Protein AF-A0A920QKP1-F1 (afdb_monomer_lite)

Structure (mmCIF, N/CA/C/O backbone):
data_AF-A0A920QKP1-F1
#
_entry.id   AF-A0A920QKP1-F1
#
loop_
_atom_site.group_PDB
_atom_site.id
_atom_site.type_symbol
_atom_site.label_atom_id
_atom_site.label_alt_id
_atom_site.label_comp_id
_atom_site.label_asym_id
_atom_site.label_entity_id
_atom_site.label_seq_id
_atom_site.pdbx_PDB_ins_code
_atom_site.Cartn_x
_atom_site.Cartn_y
_atom_site.Cartn_z
_atom_site.occupancy
_atom_site.B_iso_or_equiv
_atom_site.auth_seq_id
_atom_site.auth_comp_id
_atom_site.auth_asym_id
_atom_site.auth_atom_id
_atom_site.pdbx_PDB_model_num
ATOM 1 N N . MET A 1 1 ? -10.266 14.519 11.305 1.00 50.12 1 MET A N 1
ATOM 2 C CA . MET A 1 1 ? -11.242 13.822 10.440 1.00 50.12 1 MET A CA 1
ATOM 3 C C . MET A 1 1 ? -10.649 13.765 9.043 1.00 50.12 1 MET A C 1
ATOM 5 O O . MET A 1 1 ? -10.058 14.762 8.642 1.00 50.12 1 MET A O 1
ATOM 9 N N . MET A 1 2 ? -10.710 12.627 8.343 1.00 59.41 2 MET A N 1
ATOM 10 C CA . MET A 1 2 ? -10.294 12.577 6.933 1.00 59.41 2 MET A CA 1
ATOM 11 C C . MET A 1 2 ? -11.158 13.593 6.179 1.00 59.41 2 MET A C 1
ATOM 13 O O . MET A 1 2 ? -12.378 13.518 6.286 1.00 59.41 2 MET A O 1
ATOM 17 N N . GLN A 1 3 ? -10.558 14.579 5.514 1.00 65.38 3 GLN A N 1
ATOM 18 C CA . GLN A 1 3 ? -11.282 15.628 4.785 1.00 65.38 3 GLN A CA 1
ATOM 19 C C . GLN A 1 3 ? -11.895 15.045 3.498 1.00 65.38 3 GLN A C 1
ATOM 21 O O . GLN A 1 3 ? -11.467 15.346 2.390 1.00 65.38 3 GLN A O 1
ATOM 26 N N . VAL A 1 4 ? -12.851 14.129 3.643 1.00 75.12 4 VAL A N 1
ATOM 27 C CA . VAL A 1 4 ? -13.504 13.413 2.545 1.00 75.12 4 VAL A CA 1
ATOM 28 C C . VAL A 1 4 ? -15.009 13.629 2.605 1.00 75.12 4 VAL A C 1
ATOM 30 O O . VAL A 1 4 ? -15.575 13.837 3.676 1.00 75.12 4 VAL A O 1
ATOM 33 N N . SER A 1 5 ? -15.666 13.561 1.446 1.00 84.88 5 SER A N 1
ATOM 34 C CA . SER A 1 5 ? -17.131 13.592 1.383 1.00 84.88 5 SER A CA 1
ATOM 35 C C . SER A 1 5 ? -17.753 12.463 2.217 1.00 84.88 5 SER A C 1
ATOM 37 O O . SER A 1 5 ? -17.158 11.390 2.349 1.00 84.88 5 SER A O 1
ATOM 39 N N . GLN A 1 6 ? -18.976 12.677 2.705 1.00 84.12 6 GLN A N 1
ATOM 40 C CA . GLN A 1 6 ? -19.729 11.703 3.504 1.00 84.12 6 GLN A CA 1
ATOM 41 C C . GLN A 1 6 ? -19.790 10.313 2.848 1.00 84.12 6 GLN A C 1
ATOM 43 O O . GLN A 1 6 ? -19.469 9.312 3.481 1.00 84.12 6 GLN A O 1
ATOM 48 N N . LYS A 1 7 ? -20.073 10.258 1.540 1.00 85.25 7 LYS A N 1
ATOM 49 C CA . LYS A 1 7 ? -20.120 9.011 0.760 1.00 85.25 7 LYS A CA 1
ATOM 50 C C . LYS A 1 7 ? -18.801 8.228 0.803 1.00 85.25 7 LYS A C 1
ATOM 52 O O . LYS A 1 7 ? -18.790 7.003 0.857 1.00 85.25 7 LYS A O 1
ATOM 57 N N . ILE A 1 8 ? -17.670 8.934 0.774 1.00 81.69 8 ILE A N 1
ATOM 58 C CA . ILE A 1 8 ? -16.341 8.313 0.852 1.00 81.69 8 ILE A CA 1
ATOM 59 C C . ILE A 1 8 ? -16.026 7.882 2.286 1.00 81.69 8 ILE A C 1
ATOM 61 O O . ILE A 1 8 ? -15.362 6.865 2.482 1.00 81.69 8 ILE A O 1
ATOM 65 N N . ALA A 1 9 ? -16.491 8.625 3.291 1.00 83.50 9 ALA A N 1
ATOM 66 C CA . ALA A 1 9 ? -16.356 8.217 4.684 1.00 83.50 9 ALA A CA 1
ATOM 67 C C . ALA A 1 9 ? -17.111 6.902 4.951 1.00 83.50 9 ALA A C 1
ATOM 69 O O . ALA A 1 9 ? -16.515 5.961 5.471 1.00 83.50 9 ALA A O 1
ATOM 70 N N . GLU A 1 10 ? -18.370 6.804 4.518 1.00 85.44 10 GLU A N 1
ATOM 71 C CA . GLU A 1 10 ? -19.204 5.600 4.646 1.00 85.44 10 GLU A CA 1
ATOM 72 C C . GLU A 1 10 ? -18.576 4.392 3.947 1.00 85.44 10 GLU A C 1
ATOM 74 O O . GLU A 1 10 ? -18.394 3.346 4.571 1.00 85.44 10 GLU A O 1
ATOM 79 N N . LEU A 1 11 ? -18.114 4.568 2.706 1.00 86.12 11 LEU A N 1
ATOM 80 C CA . LEU A 1 11 ? -17.410 3.519 1.969 1.00 86.12 11 LEU A CA 1
ATOM 81 C C . LEU A 1 11 ? -16.166 3.012 2.715 1.00 86.12 11 LEU A C 1
ATOM 83 O O . LEU A 1 11 ? -15.872 1.819 2.706 1.00 86.12 11 LEU A O 1
ATOM 87 N N . ASN A 1 12 ? -15.407 3.899 3.366 1.00 84.44 12 ASN A N 1
ATOM 88 C CA . ASN A 1 12 ? -14.246 3.474 4.148 1.00 84.44 12 ASN A CA 1
ATOM 89 C C . ASN A 1 12 ? -14.646 2.714 5.412 1.00 84.44 12 ASN A C 1
ATOM 91 O O . ASN A 1 12 ? -13.990 1.733 5.751 1.00 84.44 12 ASN A O 1
ATOM 95 N N . VAL A 1 13 ? -15.732 3.110 6.079 1.00 85.69 13 VAL A N 1
ATOM 96 C CA . VAL A 1 13 ? -16.275 2.353 7.215 1.00 85.69 13 VAL A CA 1
ATOM 97 C C . VAL A 1 13 ? -16.682 0.945 6.777 1.00 85.69 13 VAL A C 1
ATOM 99 O O . VAL A 1 13 ? -16.344 -0.023 7.455 1.00 85.69 13 VAL A O 1
ATOM 102 N N . GLU A 1 14 ? -17.357 0.804 5.638 1.00 87.75 14 GLU A N 1
ATOM 103 C CA . GLU A 1 14 ? -17.724 -0.505 5.083 1.00 87.75 14 GLU A CA 1
ATOM 104 C C . GLU A 1 14 ? -16.501 -1.350 4.724 1.00 87.75 14 GLU A C 1
ATOM 106 O O . GLU A 1 14 ? -16.457 -2.540 5.037 1.00 87.75 14 GLU A O 1
ATOM 111 N N . ARG A 1 15 ? -15.470 -0.742 4.130 1.00 89.06 15 ARG A N 1
ATOM 112 C CA . ARG A 1 15 ? -14.191 -1.410 3.845 1.00 89.06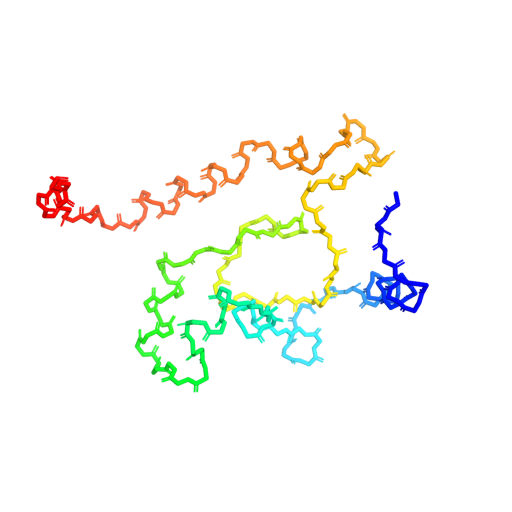 15 ARG A CA 1
ATOM 113 C C . ARG A 1 15 ? -13.525 -1.937 5.110 1.00 89.06 15 ARG A C 1
ATOM 115 O O . ARG A 1 15 ? -13.125 -3.092 5.143 1.00 89.06 15 ARG A O 1
ATOM 122 N N . PHE A 1 16 ? -13.465 -1.135 6.174 1.00 85.94 16 PHE A N 1
ATOM 123 C CA . PHE A 1 16 ? -12.910 -1.594 7.449 1.00 85.94 16 PHE A CA 1
ATOM 124 C C . PHE A 1 16 ? -13.755 -2.699 8.095 1.00 85.94 16 PHE A C 1
ATOM 126 O O . PHE A 1 16 ? -13.193 -3.624 8.669 1.00 85.94 16 PHE A O 1
ATOM 133 N N . LYS A 1 17 ? -15.088 -2.648 7.976 1.00 87.38 17 LYS A N 1
ATOM 134 C CA . LYS A 1 17 ? -15.983 -3.704 8.486 1.00 87.38 17 LYS A CA 1
ATOM 135 C C . LYS A 1 17 ? -15.888 -5.011 7.701 1.00 87.38 17 LYS A C 1
ATOM 137 O O . LYS A 1 17 ? -16.046 -6.080 8.277 1.00 87.38 17 LYS A O 1
ATOM 142 N N . SER A 1 18 ? -15.687 -4.923 6.390 1.00 87.50 18 SER A N 1
ATOM 143 C CA . SER A 1 18 ? -15.554 -6.081 5.499 1.00 87.50 18 SER A CA 1
ATOM 144 C C . SER A 1 18 ? -14.134 -6.641 5.451 1.00 87.50 18 SER A C 1
ATOM 146 O O . SER A 1 18 ? -13.933 -7.721 4.889 1.00 87.50 18 SER A O 1
ATOM 148 N N . TRP A 1 19 ? -13.173 -5.941 6.064 1.00 91.00 19 TRP A N 1
ATOM 149 C CA . TRP A 1 19 ? -11.786 -6.365 6.117 1.00 91.00 19 TRP A CA 1
ATOM 150 C C . TRP A 1 19 ? -11.660 -7.703 6.842 1.00 91.00 19 TRP A C 1
ATOM 152 O O . TRP A 1 19 ? -12.082 -7.844 7.992 1.00 91.00 19 TRP A O 1
ATOM 162 N N . LYS A 1 20 ? -11.080 -8.699 6.171 1.00 91.56 20 LYS A N 1
ATOM 163 C CA . LYS A 1 20 ? -10.928 -10.041 6.743 1.00 91.56 20 LYS A CA 1
ATOM 164 C C . LYS A 1 20 ? -9.749 -10.808 6.171 1.00 91.56 20 LYS A C 1
ATOM 166 O O . LYS A 1 20 ? -9.456 -10.726 4.981 1.00 91.56 20 LYS A O 1
ATOM 171 N N . LEU A 1 21 ? -9.151 -11.636 7.016 1.00 90.25 21 LEU A N 1
ATOM 172 C CA . LEU A 1 21 ? -8.210 -12.681 6.624 1.00 90.25 21 LEU A CA 1
ATOM 173 C C . LEU A 1 21 ? -8.947 -14.031 6.497 1.00 90.25 21 LEU A C 1
ATOM 175 O O . LEU A 1 21 ? -9.987 -14.207 7.136 1.00 90.25 21 LEU A O 1
ATOM 179 N N . PRO A 1 22 ? -8.430 -14.994 5.712 1.00 92.69 22 PRO A N 1
ATOM 180 C CA . PRO A 1 22 ? -7.254 -14.898 4.841 1.00 92.69 22 PRO A CA 1
ATOM 181 C C . PRO A 1 22 ? -7.525 -14.102 3.551 1.00 92.69 22 PRO A C 1
ATOM 183 O O . PRO A 1 22 ? -8.666 -13.981 3.092 1.00 92.69 22 PRO A O 1
ATOM 186 N N . PHE A 1 23 ? -6.461 -13.561 2.953 1.00 93.25 23 PHE A N 1
ATOM 187 C CA . PHE A 1 23 ? -6.541 -12.903 1.649 1.00 93.25 23 PHE A CA 1
ATOM 188 C C . PHE A 1 23 ? -6.574 -13.929 0.518 1.00 93.25 23 PHE A C 1
ATOM 190 O O . PHE A 1 23 ? -5.867 -14.933 0.543 1.00 93.25 23 PHE A O 1
ATOM 197 N N . SER A 1 24 ? -7.414 -13.663 -0.475 1.00 92.12 24 SER A N 1
ATOM 198 C CA . SER A 1 24 ? -7.576 -14.473 -1.679 1.00 92.12 24 SER A CA 1
ATOM 199 C C . SER A 1 24 ? -7.863 -13.562 -2.873 1.00 92.12 24 SER A C 1
ATOM 201 O O . SER A 1 24 ? -8.373 -12.458 -2.672 1.00 92.12 24 SER A O 1
ATOM 203 N N . PRO A 1 25 ? -7.642 -14.015 -4.118 1.00 89.25 25 PRO A N 1
ATOM 204 C CA . PRO A 1 25 ? -7.997 -13.235 -5.307 1.00 89.25 25 PRO A CA 1
ATOM 205 C C . PRO A 1 25 ? -9.480 -12.824 -5.382 1.00 89.25 25 PRO A C 1
ATOM 207 O O . PRO A 1 25 ? -9.828 -11.899 -6.107 1.00 89.25 25 PRO A O 1
ATOM 210 N N . GLY A 1 26 ? -10.366 -13.492 -4.628 1.00 90.94 26 GLY A N 1
ATOM 211 C CA . GLY A 1 26 ? -11.786 -13.140 -4.544 1.00 90.94 26 GLY A CA 1
ATOM 212 C C . GLY A 1 26 ? -12.113 -12.009 -3.562 1.00 90.94 26 GLY A C 1
ATOM 213 O O . GLY A 1 26 ? -13.195 -11.435 -3.648 1.00 90.94 26 GLY A O 1
ATOM 214 N N . ASN A 1 27 ? -11.220 -11.683 -2.620 1.00 90.12 27 ASN A N 1
ATOM 215 C CA . ASN A 1 27 ? -11.442 -10.622 -1.627 1.00 90.12 27 ASN A CA 1
ATOM 216 C C . ASN A 1 27 ? -10.339 -9.552 -1.591 1.00 90.12 27 ASN A C 1
ATOM 218 O O . ASN A 1 27 ? -10.515 -8.541 -0.918 1.00 90.12 27 ASN A O 1
ATOM 222 N N . ALA A 1 28 ? -9.235 -9.756 -2.306 1.00 92.50 28 ALA A N 1
ATOM 223 C CA . ALA A 1 28 ? -8.059 -8.902 -2.322 1.00 92.50 28 ALA A CA 1
ATOM 224 C C . ALA A 1 28 ? -7.467 -8.828 -3.738 1.00 92.50 28 ALA A C 1
ATOM 226 O O . ALA A 1 28 ? -7.751 -9.664 -4.595 1.00 92.50 28 ALA A O 1
ATOM 227 N N . ARG A 1 29 ? -6.626 -7.824 -3.980 1.00 90.94 29 ARG A N 1
ATOM 228 C CA . ARG A 1 29 ? -5.920 -7.617 -5.252 1.00 90.94 29 ARG A CA 1
ATOM 229 C C . ARG A 1 29 ? -4.459 -7.279 -4.981 1.00 90.94 29 ARG A C 1
ATOM 231 O O . ARG A 1 29 ? -4.157 -6.712 -3.937 1.00 90.94 29 ARG A O 1
ATOM 238 N N . GLN A 1 30 ? -3.572 -7.612 -5.913 1.00 91.62 30 GLN A N 1
ATOM 239 C CA . GLN A 1 30 ? -2.160 -7.240 -5.862 1.00 91.62 30 GLN A CA 1
ATOM 240 C C . GLN A 1 30 ? -2.006 -5.730 -5.655 1.00 91.62 30 GLN A C 1
ATOM 242 O O . GLN A 1 30 ? -2.679 -4.945 -6.328 1.00 91.62 30 GLN A O 1
ATOM 247 N N . ALA A 1 31 ? -1.116 -5.326 -4.750 1.00 91.44 31 ALA A N 1
ATOM 248 C CA . ALA A 1 31 ? -0.902 -3.933 -4.377 1.00 91.44 31 ALA A CA 1
ATOM 249 C C . ALA A 1 31 ? -0.660 -3.028 -5.594 1.00 91.44 31 ALA A C 1
ATOM 251 O O . ALA A 1 31 ? -1.317 -1.995 -5.731 1.00 91.44 31 ALA A O 1
ATOM 252 N N . LEU A 1 32 ? 0.200 -3.462 -6.518 1.00 88.19 32 LEU A N 1
ATOM 253 C CA . LEU A 1 32 ? 0.543 -2.714 -7.726 1.00 88.19 32 LEU A CA 1
ATOM 254 C C . LEU A 1 32 ? -0.671 -2.435 -8.623 1.00 88.19 32 LEU A C 1
ATOM 256 O O . LEU A 1 32 ? -0.780 -1.365 -9.208 1.00 88.19 32 LEU A O 1
ATOM 260 N N . LEU A 1 33 ? -1.604 -3.388 -8.693 1.00 85.00 33 LEU A N 1
ATOM 261 C CA . LEU A 1 33 ? -2.809 -3.304 -9.522 1.00 85.00 33 LEU A CA 1
ATOM 262 C C . LEU A 1 33 ? -3.990 -2.645 -8.789 1.00 85.00 33 LEU A C 1
ATOM 264 O O . LEU A 1 33 ? -4.990 -2.262 -9.408 1.00 85.00 33 LEU A O 1
ATOM 268 N N . ALA A 1 34 ? -3.919 -2.576 -7.459 1.00 85.75 34 ALA A N 1
ATOM 269 C CA . ALA A 1 34 ? -4.953 -2.024 -6.596 1.00 85.75 34 ALA A CA 1
ATOM 270 C C . ALA A 1 34 ? -4.806 -0.508 -6.403 1.00 85.75 34 ALA A C 1
ATOM 272 O O . ALA A 1 34 ? -5.819 0.191 -6.313 1.00 85.75 34 ALA A O 1
ATOM 273 N N . PHE A 1 35 ? -3.576 0.011 -6.354 1.00 81.38 35 PHE A N 1
ATOM 274 C CA . PHE A 1 35 ? -3.337 1.449 -6.291 1.00 81.38 35 PHE A CA 1
ATOM 275 C C . PHE A 1 35 ? -3.516 2.097 -7.668 1.00 81.38 35 PHE A C 1
ATOM 277 O O . PHE A 1 35 ? -3.070 1.587 -8.691 1.00 81.38 35 PHE A O 1
ATOM 284 N N . LYS A 1 36 ? -4.205 3.240 -7.694 1.00 72.31 36 LYS A N 1
ATOM 285 C CA . LYS A 1 36 ? -4.423 4.054 -8.894 1.00 72.31 36 LYS A CA 1
ATOM 286 C C . LYS A 1 36 ? -4.097 5.507 -8.551 1.00 72.31 36 LYS A C 1
ATOM 288 O O . LYS A 1 36 ? -4.554 6.012 -7.527 1.00 72.31 36 LYS A O 1
ATOM 293 N N . GLY A 1 37 ? -3.286 6.152 -9.381 1.00 72.94 37 GLY A N 1
ATOM 294 C CA . GLY A 1 37 ? -2.817 7.528 -9.211 1.00 72.94 37 GLY A CA 1
ATOM 295 C C . GLY A 1 37 ? -1.642 7.812 -10.142 1.00 72.94 37 GLY A C 1
ATOM 296 O O . GLY A 1 37 ? -1.064 6.871 -10.677 1.00 72.94 37 GLY A O 1
ATOM 297 N N . ASP A 1 38 ? -1.279 9.082 -10.315 1.00 71.69 38 ASP A N 1
ATOM 298 C CA . ASP A 1 38 ? -0.327 9.527 -11.349 1.00 71.69 38 ASP A CA 1
ATOM 299 C C . ASP A 1 38 ? 1.017 8.779 -11.317 1.00 71.69 38 ASP A C 1
ATOM 301 O O . ASP A 1 38 ? 1.554 8.420 -12.362 1.00 71.69 38 ASP A O 1
ATOM 305 N N . VAL A 1 39 ? 1.509 8.451 -10.116 1.00 74.06 39 VAL A N 1
ATOM 306 C CA . VAL A 1 39 ? 2.732 7.652 -9.911 1.00 74.06 39 VAL A CA 1
ATOM 307 C C . VAL A 1 39 ? 2.618 6.250 -10.526 1.00 74.06 39 VAL A C 1
ATOM 309 O O . VAL A 1 39 ? 3.574 5.752 -11.108 1.00 74.06 39 VAL A O 1
ATOM 312 N N . TYR A 1 40 ? 1.450 5.618 -10.416 1.00 74.06 40 TYR A N 1
ATOM 313 C CA . TYR A 1 40 ? 1.201 4.266 -10.924 1.00 74.06 40 TYR A CA 1
ATOM 314 C C . TYR A 1 40 ? 0.771 4.270 -12.392 1.00 74.06 40 TYR A C 1
ATOM 316 O O . TYR A 1 40 ? 1.033 3.304 -13.101 1.00 74.06 40 TYR A O 1
ATOM 324 N N . THR A 1 41 ? 0.161 5.360 -12.868 1.00 72.56 41 THR A N 1
ATOM 325 C CA . THR A 1 41 ? -0.145 5.548 -14.293 1.00 72.56 41 THR A CA 1
ATOM 326 C C . THR A 1 41 ? 1.137 5.566 -15.124 1.00 72.56 41 THR A C 1
ATOM 328 O O . THR A 1 41 ? 1.182 4.948 -16.180 1.00 72.56 41 THR A O 1
ATOM 331 N N . GLY A 1 42 ? 2.201 6.212 -14.631 1.00 72.81 42 GLY A N 1
ATOM 332 C CA . GLY A 1 42 ? 3.499 6.241 -15.316 1.00 72.81 42 GLY A CA 1
ATOM 3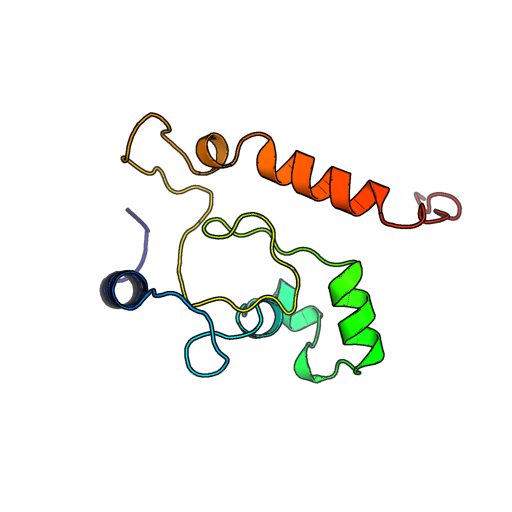33 C C . GLY A 1 42 ? 4.227 4.892 -15.373 1.00 72.81 42 GLY A C 1
ATOM 334 O O . GLY A 1 42 ? 5.121 4.731 -16.196 1.00 72.81 42 GLY A O 1
ATOM 335 N N . LEU A 1 43 ? 3.853 3.930 -14.522 1.00 73.75 43 LEU A N 1
ATOM 336 C CA . LEU A 1 43 ? 4.435 2.584 -14.516 1.00 73.75 43 LEU A CA 1
ATOM 337 C C . LEU A 1 43 ? 3.798 1.659 -15.568 1.00 73.75 43 LEU A C 1
ATOM 339 O O . LEU A 1 43 ? 4.358 0.605 -15.846 1.00 73.75 43 LEU A O 1
ATOM 343 N N . ASP A 1 44 ? 2.640 2.046 -16.118 1.00 77.00 44 ASP A N 1
ATOM 344 C CA . ASP A 1 44 ? 1.864 1.293 -17.112 1.00 77.00 44 ASP A CA 1
ATOM 345 C C . ASP A 1 44 ? 1.794 -0.214 -16.815 1.00 77.00 44 ASP A C 1
ATOM 347 O O . ASP A 1 44 ? 2.204 -1.079 -17.589 1.00 77.00 44 ASP A O 1
ATOM 351 N N . THR A 1 45 ? 1.285 -0.531 -15.625 1.00 75.44 45 THR A N 1
ATOM 352 C CA . THR A 1 45 ? 1.295 -1.886 -15.058 1.00 75.44 45 THR A CA 1
ATOM 353 C C . THR A 1 45 ? 0.590 -2.924 -15.923 1.00 75.44 45 THR A C 1
ATOM 355 O O . THR A 1 45 ? 0.843 -4.115 -15.775 1.00 75.44 45 THR A O 1
ATOM 358 N N . ASP A 1 46 ? -0.314 -2.473 -16.792 1.00 74.69 46 ASP A N 1
ATOM 359 C CA . ASP A 1 46 ? -1.132 -3.323 -17.651 1.00 74.69 46 ASP A CA 1
ATOM 360 C C . ASP A 1 46 ? -0.336 -3.839 -18.869 1.00 74.69 46 ASP A C 1
ATOM 362 O O . ASP A 1 46 ? -0.777 -4.777 -19.532 1.00 74.69 46 ASP A O 1
ATOM 366 N N . THR A 1 47 ? 0.848 -3.273 -19.142 1.00 80.19 47 THR A N 1
ATOM 367 C CA . THR A 1 47 ? 1.735 -3.670 -20.253 1.00 80.19 47 THR A CA 1
ATOM 368 C C . THR A 1 47 ? 3.000 -4.412 -19.811 1.00 80.19 47 THR A C 1
ATOM 370 O O . THR A 1 47 ? 3.816 -4.799 -20.651 1.00 80.19 47 THR A O 1
ATOM 373 N N . LEU A 1 48 ? 3.184 -4.637 -18.505 1.00 80.81 48 LEU A N 1
ATOM 374 C CA . LEU A 1 48 ? 4.365 -5.324 -17.981 1.00 80.81 48 LEU A CA 1
ATOM 375 C C . LEU A 1 48 ? 4.378 -6.804 -18.402 1.00 80.81 48 LEU A C 1
ATOM 377 O O . LEU A 1 48 ? 3.380 -7.511 -18.269 1.00 80.81 48 LEU A O 1
ATOM 381 N N . SER A 1 49 ? 5.530 -7.283 -18.880 1.00 85.50 49 SER A N 1
ATOM 382 C CA . SER A 1 49 ? 5.786 -8.714 -19.080 1.00 85.50 49 SER A CA 1
ATOM 383 C C . SER A 1 49 ? 5.963 -9.444 -17.744 1.00 85.50 49 SER A C 1
ATOM 385 O O . SER A 1 49 ? 6.200 -8.818 -16.710 1.00 85.50 49 SER A O 1
ATOM 387 N N . GLU A 1 50 ? 5.905 -10.778 -17.765 1.00 85.62 50 GLU A N 1
ATOM 388 C CA . GLU A 1 50 ? 6.163 -11.616 -16.582 1.00 85.62 50 GLU A CA 1
ATOM 389 C C . GLU A 1 50 ? 7.554 -11.350 -15.976 1.00 85.62 50 GLU A C 1
ATOM 391 O O . GLU A 1 50 ? 7.649 -11.078 -14.781 1.00 85.62 50 GLU A O 1
ATOM 396 N N . ASP A 1 51 ? 8.603 -11.271 -16.802 1.00 85.31 51 ASP A N 1
ATOM 397 C CA . ASP A 1 51 ? 9.963 -10.932 -16.346 1.00 85.31 51 ASP A CA 1
ATOM 398 C C . ASP A 1 51 ? 10.022 -9.566 -15.639 1.00 85.31 51 ASP A C 1
ATOM 400 O O . ASP A 1 51 ? 10.720 -9.383 -14.638 1.00 85.31 51 ASP A O 1
ATOM 404 N N . ASN A 1 52 ? 9.256 -8.589 -16.135 1.00 86.06 52 ASN A N 1
ATOM 405 C CA . ASN A 1 52 ? 9.181 -7.277 -15.505 1.00 86.06 52 ASN A CA 1
ATOM 406 C C . ASN A 1 52 ? 8.418 -7.336 -14.179 1.00 86.06 52 ASN A C 1
ATOM 408 O O . ASN A 1 52 ? 8.776 -6.605 -13.254 1.00 86.06 52 ASN A O 1
ATOM 412 N N . PHE A 1 53 ? 7.400 -8.196 -14.059 1.00 85.75 53 PHE A N 1
ATOM 413 C CA . PHE A 1 53 ? 6.719 -8.435 -12.788 1.00 85.75 53 PHE A CA 1
ATOM 414 C C . PHE A 1 53 ? 7.666 -9.019 -11.740 1.00 85.75 53 PHE A C 1
ATOM 416 O O . PHE A 1 53 ? 7.664 -8.534 -10.609 1.00 85.75 53 PHE A O 1
ATOM 423 N N . ASP A 1 54 ? 8.522 -9.970 -12.107 1.00 87.38 54 ASP A N 1
ATOM 424 C CA . ASP A 1 54 ? 9.534 -10.524 -11.201 1.00 87.38 54 ASP A CA 1
ATOM 425 C C . ASP A 1 54 ? 10.575 -9.473 -10.793 1.00 87.38 54 ASP A C 1
ATOM 427 O O . ASP A 1 54 ? 10.953 -9.366 -9.615 1.00 87.38 54 ASP A O 1
ATOM 431 N N . TYR A 1 55 ? 10.985 -8.626 -11.742 1.00 87.81 55 TYR A N 1
ATOM 432 C CA . TYR A 1 55 ? 11.902 -7.525 -11.471 1.00 87.81 55 TYR A CA 1
ATOM 433 C C . TYR A 1 55 ? 11.308 -6.521 -10.479 1.00 87.81 55 TYR A C 1
ATOM 435 O O . TYR A 1 55 ? 11.925 -6.215 -9.456 1.00 87.81 55 TYR A O 1
ATOM 443 N N . VAL A 1 56 ? 10.087 -6.028 -10.717 1.00 88.94 56 VAL A N 1
ATOM 444 C CA . VAL A 1 56 ? 9.461 -5.089 -9.775 1.00 88.94 56 VAL A CA 1
ATOM 445 C C 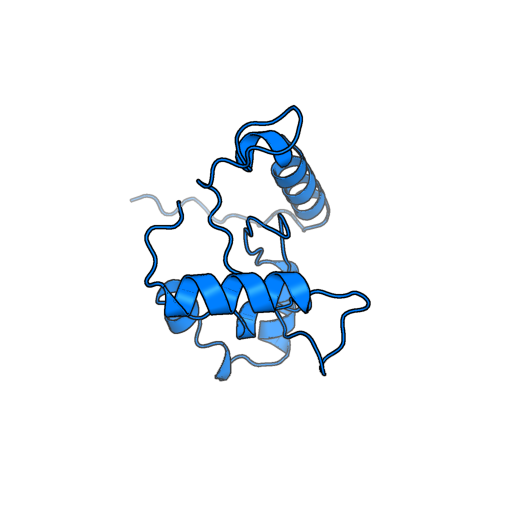. VAL A 1 56 ? 9.147 -5.778 -8.451 1.00 88.94 56 VAL A C 1
ATOM 447 O O . VAL A 1 56 ? 9.315 -5.169 -7.399 1.00 88.94 56 VAL A O 1
ATOM 450 N N . GLN A 1 57 ? 8.764 -7.055 -8.453 1.00 88.81 57 GLN A N 1
ATOM 451 C CA . GLN A 1 57 ? 8.488 -7.800 -7.227 1.00 88.81 57 GLN A CA 1
ATOM 452 C C . GLN A 1 57 ? 9.716 -7.886 -6.308 1.00 88.81 57 GLN A C 1
ATOM 454 O O . GLN A 1 57 ? 9.576 -7.814 -5.083 1.00 88.81 57 GLN A O 1
ATOM 459 N N . SER A 1 58 ? 10.916 -7.986 -6.880 1.00 86.81 58 SER A N 1
ATOM 460 C CA . SER A 1 58 ? 12.177 -7.979 -6.134 1.00 86.81 58 SER A CA 1
ATOM 461 C C . SER A 1 58 ? 12.632 -6.562 -5.759 1.00 86.81 58 SER A C 1
ATOM 463 O O . SER A 1 58 ? 12.953 -6.341 -4.589 1.00 86.81 58 SER A O 1
ATOM 465 N N . HIS A 1 59 ? 12.534 -5.584 -6.666 1.00 87.00 59 HIS A N 1
ATOM 466 C CA . HIS A 1 59 ? 13.192 -4.272 -6.534 1.00 87.00 59 HIS A CA 1
ATOM 467 C C . HIS A 1 59 ? 12.285 -3.102 -6.113 1.00 87.00 59 HIS A C 1
ATOM 469 O O . HIS A 1 59 ? 12.784 -2.054 -5.707 1.00 87.00 59 HIS A O 1
ATOM 475 N N . LEU A 1 60 ? 10.959 -3.243 -6.188 1.00 88.75 60 LEU A N 1
ATOM 476 C CA . LEU A 1 60 ? 10.004 -2.197 -5.817 1.00 88.75 60 LEU A CA 1
ATOM 477 C C . LEU A 1 60 ? 9.353 -2.518 -4.472 1.00 88.75 60 LEU A C 1
ATOM 479 O O . LEU A 1 60 ? 8.959 -3.653 -4.198 1.00 88.75 60 LEU A O 1
ATOM 483 N N . ARG A 1 61 ? 9.186 -1.499 -3.630 1.00 90.69 61 ARG A N 1
ATOM 484 C CA . ARG A 1 61 ? 8.365 -1.579 -2.419 1.00 90.69 61 ARG A CA 1
ATOM 485 C C . ARG A 1 61 ? 7.398 -0.410 -2.353 1.00 90.69 61 ARG A C 1
ATOM 487 O O . ARG A 1 61 ? 7.748 0.714 -2.701 1.00 90.69 61 ARG A O 1
ATOM 494 N N . ILE A 1 62 ? 6.183 -0.687 -1.893 1.00 89.31 62 ILE A N 1
ATOM 495 C CA . ILE A 1 62 ? 5.109 0.295 -1.757 1.00 89.31 62 ILE A CA 1
ATOM 496 C C . ILE A 1 62 ? 4.905 0.582 -0.270 1.00 89.31 62 ILE A C 1
ATOM 498 O O . ILE A 1 62 ? 4.585 -0.321 0.504 1.00 89.31 62 ILE A O 1
ATOM 502 N N . LEU A 1 63 ? 5.073 1.843 0.130 1.00 88.38 63 LEU A N 1
ATOM 503 C CA . LEU A 1 63 ? 4.786 2.287 1.493 1.00 88.38 63 LEU A CA 1
ATOM 504 C C . LEU A 1 63 ? 3.280 2.485 1.686 1.00 88.38 63 LEU A C 1
ATOM 506 O O . LEU A 1 63 ? 2.617 3.188 0.926 1.00 88.38 63 LEU A O 1
ATOM 510 N N . SER A 1 64 ? 2.746 1.867 2.732 1.00 86.81 64 SER A N 1
ATOM 511 C CA . SER A 1 64 ? 1.327 1.801 3.047 1.00 86.81 64 SER A CA 1
ATOM 512 C C . SER A 1 64 ? 1.092 2.073 4.528 1.00 86.81 64 SER A C 1
ATOM 514 O O . SER A 1 64 ? 1.700 1.451 5.393 1.00 86.81 64 SER A O 1
ATOM 516 N N . GLY A 1 65 ? 0.141 2.952 4.850 1.00 83.75 65 GLY A N 1
ATOM 517 C CA . GLY A 1 65 ? -0.167 3.235 6.253 1.00 83.75 65 GLY A CA 1
ATOM 518 C C . GLY A 1 65 ? -0.785 2.079 7.026 1.00 83.75 65 GLY A C 1
ATOM 519 O O . GLY A 1 65 ? -0.540 1.963 8.224 1.00 83.75 65 GLY A O 1
ATOM 520 N N . LEU A 1 66 ? -1.543 1.207 6.358 1.00 85.50 66 LEU A N 1
ATOM 521 C CA . LEU A 1 66 ? -2.167 0.047 6.998 1.00 85.50 66 LEU A CA 1
ATOM 522 C C . LEU A 1 66 ? -1.256 -1.185 6.995 1.00 85.50 66 LEU A C 1
ATOM 524 O O . LEU A 1 66 ? -1.293 -1.969 7.936 1.00 85.50 66 LEU A O 1
ATOM 528 N N . TYR A 1 67 ? -0.450 -1.353 5.947 1.00 88.38 67 TYR A N 1
ATOM 529 C CA . TYR A 1 67 ? 0.322 -2.576 5.712 1.00 88.38 67 TYR A CA 1
ATOM 530 C C . TYR A 1 67 ? 1.838 -2.391 5.876 1.00 88.38 67 TYR A C 1
ATOM 532 O O . TYR A 1 67 ? 2.577 -3.367 5.818 1.00 88.38 67 TYR A O 1
ATOM 540 N N . GLY A 1 68 ? 2.317 -1.167 6.099 1.00 89.31 68 GLY A N 1
ATOM 541 C CA . GLY A 1 68 ? 3.736 -0.866 6.253 1.00 89.31 68 GLY A CA 1
ATOM 542 C C . GLY A 1 68 ? 4.449 -0.895 4.906 1.00 89.31 68 GLY A C 1
ATOM 543 O O . GLY A 1 68 ? 4.318 0.040 4.119 1.00 89.31 68 GLY A O 1
ATOM 544 N N . LEU A 1 69 ? 5.193 -1.965 4.637 1.00 90.44 69 LEU A N 1
ATOM 545 C CA . LEU A 1 69 ? 5.953 -2.153 3.403 1.00 90.44 69 LEU A CA 1
ATOM 546 C C . LEU A 1 69 ? 5.358 -3.318 2.606 1.00 90.44 69 LEU A C 1
ATOM 548 O O . LEU A 1 69 ? 5.347 -4.450 3.079 1.00 90.44 69 LEU A O 1
ATOM 552 N N . LEU A 1 70 ? 4.869 -3.038 1.401 1.00 91.56 70 LEU A N 1
ATOM 553 C CA . LEU A 1 70 ? 4.259 -4.028 0.514 1.00 91.56 70 LEU A CA 1
ATOM 554 C C . LEU A 1 70 ? 5.166 -4.337 -0.671 1.00 91.56 70 LEU A C 1
ATOM 556 O O . LEU A 1 70 ? 5.791 -3.436 -1.239 1.00 91.56 70 LEU A O 1
ATOM 560 N N . ARG A 1 71 ? 5.172 -5.598 -1.101 1.00 92.62 71 ARG A N 1
ATOM 561 C CA . ARG A 1 71 ? 5.658 -5.976 -2.429 1.00 92.62 71 ARG A CA 1
ATOM 562 C C . ARG A 1 71 ? 4.555 -5.760 -3.473 1.00 92.62 71 ARG A C 1
ATOM 564 O O . ARG A 1 71 ? 3.373 -5.870 -3.138 1.00 92.62 71 ARG A O 1
ATOM 571 N N . PRO A 1 72 ? 4.906 -5.490 -4.739 1.00 91.12 72 PRO A N 1
ATOM 572 C CA . PRO A 1 72 ? 3.949 -5.269 -5.823 1.00 91.12 72 PRO A CA 1
ATOM 573 C C . PRO A 1 72 ? 2.821 -6.301 -5.936 1.00 91.12 72 PRO A C 1
ATOM 575 O O . PRO A 1 72 ? 1.667 -5.926 -6.142 1.00 91.12 72 PRO A O 1
ATOM 578 N N . LEU A 1 73 ? 3.135 -7.584 -5.765 1.00 91.81 73 LEU A N 1
ATOM 579 C CA . LEU A 1 73 ? 2.191 -8.692 -5.907 1.00 91.81 73 LEU A CA 1
ATOM 580 C C . LEU A 1 73 ? 1.534 -9.120 -4.588 1.00 91.81 73 LEU A C 1
ATOM 582 O O . LEU A 1 73 ? 0.727 -10.050 -4.592 1.00 91.81 73 LEU A O 1
ATOM 586 N N . ASP A 1 74 ? 1.832 -8.457 -3.465 1.00 93.69 74 ASP A N 1
ATOM 587 C CA . ASP A 1 74 ? 1.154 -8.761 -2.204 1.00 93.69 74 ASP A CA 1
ATOM 588 C C . ASP A 1 74 ? -0.338 -8.431 -2.323 1.00 93.69 74 ASP A C 1
ATOM 590 O O . ASP A 1 74 ? -0.730 -7.357 -2.789 1.00 93.69 74 ASP A O 1
ATOM 594 N N . LEU A 1 75 ? -1.185 -9.370 -1.903 1.00 93.88 75 LEU A N 1
ATOM 595 C CA . LEU A 1 75 ? -2.629 -9.178 -1.902 1.00 93.88 75 LEU A CA 1
ATOM 596 C C . LEU A 1 75 ? -3.030 -8.192 -0.805 1.00 93.88 75 LEU A C 1
ATOM 598 O O . LEU A 1 75 ? -2.722 -8.393 0.367 1.00 93.88 75 LEU A O 1
ATOM 602 N N . ILE A 1 76 ? -3.783 -7.162 -1.186 1.00 93.31 76 ILE A N 1
ATOM 603 C CA . ILE A 1 76 ? -4.347 -6.176 -0.270 1.00 93.31 76 ILE A CA 1
ATOM 604 C C . ILE A 1 76 ? -5.851 -6.031 -0.464 1.00 93.31 76 ILE A C 1
ATOM 606 O O . ILE A 1 76 ? -6.383 -6.122 -1.574 1.00 93.31 76 ILE A O 1
ATOM 610 N N . GLN A 1 77 ? -6.546 -5.769 0.638 1.00 91.69 77 GLN A N 1
ATOM 611 C CA . GLN A 1 77 ? -7.946 -5.353 0.613 1.00 91.69 77 GLN A CA 1
ATOM 612 C C . GLN A 1 77 ? -8.043 -3.829 0.551 1.00 91.69 77 GLN A C 1
ATOM 614 O O . GLN A 1 77 ? -7.175 -3.146 1.109 1.00 91.69 77 GLN A O 1
ATOM 619 N N . PRO A 1 78 ? -9.079 -3.282 -0.110 1.00 85.56 78 PRO A N 1
ATOM 620 C CA . PRO A 1 78 ? -9.229 -1.846 -0.280 1.00 85.56 78 PRO A CA 1
ATOM 621 C C . PRO A 1 78 ? -9.372 -1.155 1.074 1.00 85.56 78 PRO A C 1
ATOM 623 O O . PRO A 1 78 ? -10.220 -1.506 1.887 1.00 85.56 78 PRO A O 1
ATOM 626 N N . TYR A 1 79 ? -8.577 -0.117 1.286 1.00 85.31 79 TYR A N 1
ATOM 627 C CA . 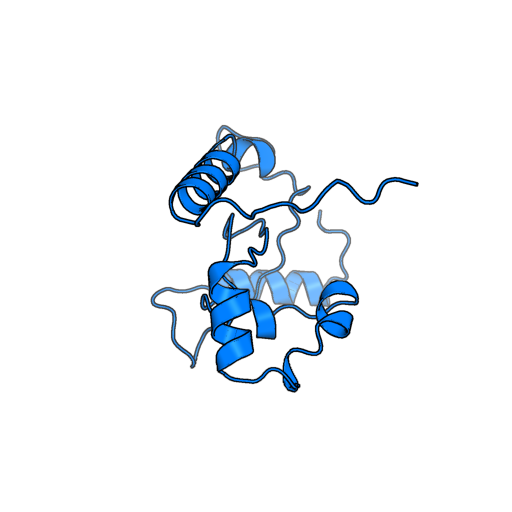TYR A 1 79 ? -8.614 0.713 2.482 1.00 85.31 79 TYR A CA 1
ATOM 628 C C . TYR A 1 79 ? -8.300 2.157 2.088 1.00 85.31 79 TYR A C 1
ATOM 630 O O . TYR A 1 79 ? -7.811 2.426 0.989 1.00 85.31 79 TYR A O 1
ATOM 638 N N . ARG A 1 80 ? -8.581 3.103 2.983 1.00 79.62 80 ARG A N 1
ATOM 639 C CA . ARG A 1 80 ? -8.031 4.455 2.891 1.00 79.62 80 ARG A CA 1
ATOM 640 C C . ARG A 1 80 ? -7.532 4.852 4.262 1.00 79.62 80 ARG A C 1
ATOM 642 O O . ARG A 1 80 ? -8.320 5.096 5.173 1.00 79.62 80 ARG A O 1
ATOM 649 N N . LEU A 1 81 ? -6.215 4.862 4.400 1.00 74.81 81 LEU A N 1
ATOM 650 C CA . LEU A 1 81 ? -5.549 5.272 5.621 1.00 74.81 81 LEU A CA 1
ATOM 651 C C . LEU A 1 81 ? -4.267 6.013 5.249 1.00 74.81 81 LEU A C 1
ATOM 653 O O . LEU A 1 81 ? -3.257 5.405 4.904 1.00 74.81 81 LEU A O 1
ATOM 657 N N . GLU A 1 82 ? -4.350 7.337 5.293 1.00 71.50 82 GLU A N 1
ATOM 658 C CA . GLU A 1 82 ? -3.214 8.228 5.077 1.00 71.50 82 GLU A CA 1
ATOM 659 C C . GLU A 1 82 ? -2.253 8.163 6.270 1.00 71.50 82 GLU A C 1
ATOM 661 O O . GLU A 1 82 ? -2.688 8.234 7.421 1.00 71.50 82 GLU A O 1
ATOM 666 N N . MET A 1 83 ? -0.945 8.125 6.010 1.00 67.44 83 MET A N 1
ATOM 667 C CA . MET A 1 83 ? 0.101 8.074 7.048 1.00 67.44 83 MET A CA 1
ATOM 668 C C . MET A 1 83 ? 0.037 9.234 8.060 1.00 67.44 83 MET A C 1
ATOM 670 O O . MET A 1 83 ? 0.443 9.089 9.210 1.00 67.44 83 MET A O 1
ATOM 674 N N . GLY A 1 84 ? -0.506 10.387 7.656 1.00 65.56 84 GLY A N 1
ATOM 675 C CA . GLY A 1 84 ? -0.660 11.569 8.511 1.00 65.56 84 GLY A CA 1
ATOM 676 C C . GLY A 1 84 ? -1.861 11.538 9.466 1.00 65.56 84 GLY A C 1
ATOM 677 O O . GLY A 1 84 ? -2.055 12.491 10.224 1.00 65.56 84 GLY A O 1
ATOM 678 N N . LEU A 1 85 ? -2.695 10.492 9.440 1.00 68.81 85 LEU A N 1
ATOM 679 C CA . LEU A 1 85 ? -3.852 10.406 10.329 1.00 68.81 85 LEU A CA 1
ATOM 680 C C . LEU A 1 85 ? -3.426 10.185 11.780 1.00 68.81 85 LEU A C 1
ATOM 682 O O . LEU A 1 85 ? -2.721 9.232 12.116 1.00 68.81 85 LEU A O 1
ATOM 686 N N . LYS A 1 86 ? -3.922 11.060 12.658 1.00 66.00 86 LYS A N 1
ATOM 687 C CA . LYS A 1 86 ? -3.863 10.840 14.101 1.00 66.00 86 LYS A CA 1
ATOM 688 C C . LYS A 1 86 ? -4.830 9.719 14.463 1.00 66.00 86 LYS A C 1
ATOM 690 O O . LYS A 1 86 ? -6.039 9.874 14.290 1.00 66.00 86 LYS A O 1
ATOM 695 N N . LEU A 1 87 ? -4.293 8.610 14.955 1.00 66.88 87 LEU A N 1
ATOM 696 C CA . LEU A 1 87 ? -5.077 7.529 15.536 1.00 66.88 87 LEU A CA 1
ATOM 697 C C . LEU A 1 87 ? -5.163 7.784 17.038 1.00 66.88 87 LEU A C 1
ATOM 699 O O . LEU A 1 87 ? -4.149 7.889 17.715 1.00 66.88 87 LEU A O 1
ATOM 703 N N . SER A 1 88 ? -6.379 7.906 17.560 1.00 62.47 88 SER A N 1
ATOM 704 C CA . SER A 1 88 ? -6.639 8.104 18.992 1.00 62.47 88 SER A CA 1
ATOM 705 C C . SER A 1 88 ? -6.549 6.808 19.811 1.00 62.47 88 SER A C 1
ATOM 707 O O . SER A 1 88 ? -6.885 6.804 20.992 1.00 62.47 88 SER A O 1
ATOM 709 N N . SER A 1 89 ? -6.122 5.699 19.200 1.00 54.53 89 SER A N 1
ATOM 710 C CA . SER A 1 89 ? -6.083 4.384 19.838 1.00 54.53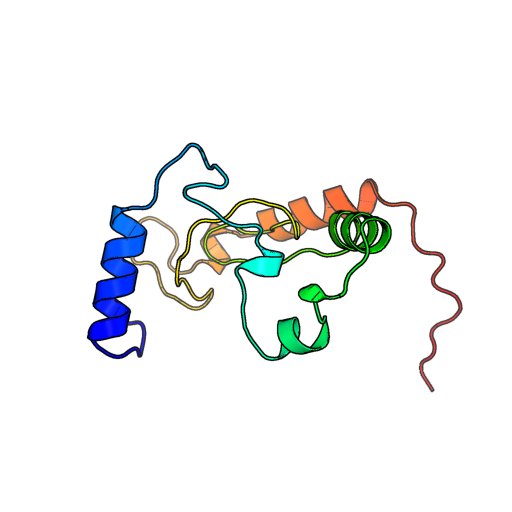 89 SER A CA 1
ATOM 711 C C . SER A 1 89 ? -4.698 4.096 20.421 1.00 54.53 89 SER A C 1
ATOM 713 O O . SER A 1 89 ? -3.740 3.951 19.675 1.00 54.53 89 SER A O 1
ATOM 715 N N . ASN A 1 90 ? -4.649 3.989 21.753 1.00 52.66 90 ASN A N 1
ATOM 716 C CA . ASN A 1 90 ? -3.604 3.445 22.633 1.00 52.66 90 ASN A CA 1
ATOM 717 C C . ASN A 1 90 ? -2.121 3.751 22.307 1.00 52.66 90 ASN A C 1
ATOM 719 O O . ASN A 1 90 ? -1.544 3.260 21.346 1.00 52.66 90 ASN A O 1
ATOM 723 N N . LYS A 1 91 ? -1.469 4.463 23.240 1.00 56.75 91 LYS A N 1
ATOM 724 C CA . LYS A 1 91 ? -0.017 4.729 23.387 1.00 56.75 91 LYS A CA 1
ATOM 725 C C . LYS A 1 91 ? 0.713 5.458 22.244 1.00 56.75 91 LYS A C 1
ATOM 727 O O . LYS A 1 91 ? 1.744 6.059 22.530 1.00 56.75 91 LYS A O 1
ATOM 732 N N . THR A 1 92 ? 0.201 5.488 21.014 1.00 58.66 92 THR A N 1
ATOM 733 C CA . THR A 1 92 ? 0.832 6.187 19.876 1.00 58.66 92 THR A CA 1
ATOM 734 C C . THR A 1 92 ? -0.162 7.087 19.152 1.00 58.66 92 THR A C 1
ATOM 736 O O . THR A 1 92 ? -1.217 6.629 18.728 1.00 58.66 92 THR A O 1
ATOM 739 N N . ASN A 1 93 ? 0.185 8.362 18.977 1.00 67.75 93 ASN A N 1
ATOM 740 C CA . ASN A 1 93 ? -0.714 9.383 18.431 1.00 67.75 93 ASN A CA 1
ATOM 741 C C . ASN A 1 93 ? -0.722 9.436 16.893 1.00 67.75 93 ASN A C 1
ATOM 743 O O . ASN A 1 93 ? -1.550 10.139 16.311 1.00 67.75 93 ASN A O 1
ATOM 747 N N . THR A 1 94 ? 0.207 8.748 16.219 1.00 73.81 94 THR A N 1
ATOM 748 C CA . THR A 1 94 ? 0.360 8.770 14.754 1.00 73.81 94 THR A CA 1
ATOM 749 C C . THR A 1 94 ? 0.805 7.412 14.209 1.00 73.81 94 THR A C 1
ATOM 751 O O . THR A 1 94 ? 1.453 6.631 14.907 1.00 73.81 94 THR A O 1
ATOM 754 N N . LEU A 1 95 ? 0.513 7.149 12.930 1.00 76.19 95 LEU A N 1
ATOM 755 C CA . LEU A 1 95 ? 1.001 5.952 12.231 1.00 76.19 95 LEU A CA 1
ATOM 756 C C . LEU A 1 95 ? 2.530 5.900 12.141 1.00 76.19 95 LEU A C 1
ATOM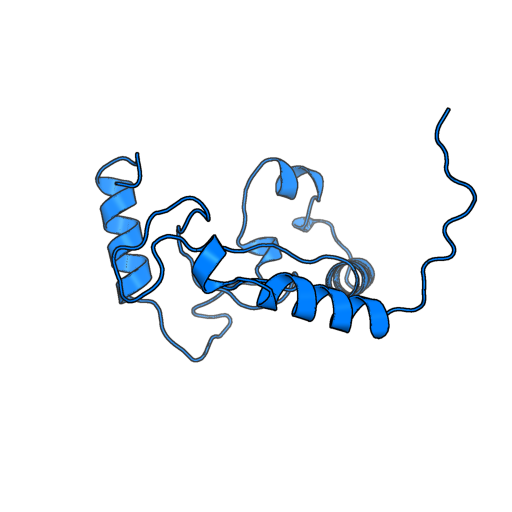 758 O O . LEU A 1 95 ? 3.101 4.817 12.191 1.00 76.19 95 LEU A O 1
ATOM 762 N N . TYR A 1 96 ? 3.200 7.055 12.085 1.00 77.56 96 TYR A N 1
ATOM 763 C CA . TYR A 1 96 ? 4.662 7.124 12.156 1.00 77.56 96 TYR A CA 1
ATOM 764 C C . TYR A 1 96 ? 5.205 6.509 13.445 1.00 77.56 96 TYR A C 1
ATOM 766 O O . TYR A 1 96 ? 6.151 5.735 13.401 1.00 77.56 96 TYR A O 1
ATOM 774 N N . GLN A 1 97 ? 4.587 6.814 14.589 1.00 78.00 97 GLN A N 1
ATOM 775 C CA . GLN A 1 97 ? 4.988 6.233 15.873 1.00 78.00 97 GLN A CA 1
ATOM 776 C C . GLN A 1 97 ? 4.651 4.744 15.959 1.00 78.00 97 GLN A C 1
ATOM 778 O O . GLN A 1 97 ? 5.407 3.982 16.552 1.00 78.00 97 GLN A O 1
ATOM 783 N N . PHE A 1 98 ? 3.528 4.329 15.370 1.00 82.25 98 PHE A N 1
ATOM 784 C CA . PHE A 1 98 ? 3.138 2.922 15.325 1.00 82.25 98 PHE A CA 1
ATOM 785 C C . PHE A 1 98 ? 4.136 2.066 14.528 1.00 82.25 98 PHE A C 1
ATOM 787 O O . PHE A 1 98 ? 4.507 0.973 14.966 1.00 82.25 98 PHE A O 1
ATOM 794 N N . TRP A 1 99 ? 4.568 2.561 13.364 1.00 83.69 99 TRP A N 1
ATOM 795 C CA . TRP A 1 99 ? 5.525 1.864 12.508 1.00 83.69 99 TRP A CA 1
ATOM 796 C C . TRP A 1 99 ? 6.967 1.999 13.001 1.00 83.69 99 TRP A C 1
ATOM 798 O O . TRP A 1 99 ? 7.700 1.014 12.944 1.00 83.69 99 TRP A O 1
ATOM 808 N N . GLY A 1 100 ? 7.354 3.159 13.542 1.00 84.31 100 GLY A N 1
ATOM 809 C CA . GLY A 1 100 ? 8.684 3.397 14.104 1.00 84.31 100 GLY A CA 1
ATOM 810 C C . GLY A 1 100 ? 9.797 2.951 13.154 1.00 84.31 100 GLY A C 1
ATOM 811 O O . GLY A 1 100 ? 9.779 3.283 11.970 1.00 84.31 100 GLY A O 1
ATOM 812 N N . GLU A 1 101 ? 10.728 2.151 13.669 1.00 88.06 101 GLU A N 1
ATOM 813 C CA . GLU A 1 101 ? 11.861 1.613 12.905 1.00 88.06 101 GLU A CA 1
ATOM 814 C C . GLU A 1 101 ? 11.508 0.376 12.068 1.00 88.06 101 GLU A C 1
ATOM 816 O O . GLU A 1 101 ? 12.242 0.046 11.146 1.00 88.06 101 GLU A O 1
ATOM 821 N N . LYS A 1 102 ? 10.335 -0.249 12.264 1.00 87.81 102 LYS A N 1
ATOM 822 C CA . LYS A 1 102 ? 9.970 -1.514 11.592 1.00 87.81 102 LYS A CA 1
ATOM 823 C C . LYS A 1 102 ? 10.009 -1.428 10.067 1.00 87.81 102 LYS A C 1
ATOM 825 O O . LYS A 1 102 ? 10.331 -2.409 9.404 1.00 87.81 102 LYS A O 1
ATOM 830 N N . ILE A 1 103 ? 9.631 -0.276 9.506 1.00 86.62 103 ILE A N 1
ATOM 831 C CA . ILE A 1 103 ? 9.680 -0.052 8.054 1.00 86.62 103 ILE A CA 1
ATOM 832 C C . ILE A 1 103 ? 11.136 0.011 7.584 1.00 86.62 103 ILE A C 1
ATOM 834 O O . ILE A 1 103 ? 11.476 -0.611 6.581 1.00 86.62 103 ILE A O 1
ATOM 838 N N . THR A 1 104 ? 11.981 0.744 8.309 1.00 88.31 104 THR A N 1
ATOM 839 C CA . THR A 1 104 ? 13.407 0.889 8.004 1.00 88.31 104 THR A CA 1
ATOM 840 C C . THR A 1 104 ? 14.134 -0.443 8.148 1.00 88.31 104 THR A C 1
ATOM 842 O O . THR A 1 104 ? 14.852 -0.835 7.236 1.00 88.31 104 THR A O 1
ATOM 845 N N . ASP A 1 105 ? 13.887 -1.177 9.230 1.00 89.44 105 ASP A N 1
ATOM 846 C CA . ASP A 1 105 ? 14.474 -2.496 9.476 1.00 89.44 105 ASP A CA 1
ATOM 847 C C . ASP A 1 105 ? 14.056 -3.495 8.397 1.00 89.44 105 ASP A C 1
ATOM 849 O O . ASP A 1 105 ? 14.891 -4.210 7.846 1.00 89.44 105 ASP A O 1
ATOM 853 N N . GLY A 1 106 ? 12.768 -3.496 8.033 1.00 86.38 106 GLY A N 1
ATOM 854 C CA . GLY A 1 106 ? 12.257 -4.323 6.944 1.00 86.38 106 GLY A CA 1
ATOM 855 C C . GLY A 1 106 ? 12.901 -3.982 5.601 1.00 86.38 106 GLY A C 1
ATOM 856 O O . GLY A 1 106 ? 13.214 -4.882 4.828 1.00 86.38 106 GLY A O 1
ATOM 857 N N . LEU A 1 107 ? 13.140 -2.699 5.320 1.00 87.25 107 LEU A N 1
ATOM 858 C CA . LEU A 1 107 ? 13.830 -2.275 4.103 1.00 87.25 107 LEU A CA 1
ATOM 859 C C . LEU A 1 107 ? 15.316 -2.663 4.116 1.00 87.25 107 LEU A C 1
ATOM 861 O O . LEU A 1 107 ? 15.820 -3.133 3.102 1.00 87.25 107 LEU A O 1
ATOM 865 N N . ASN A 1 108 ? 16.004 -2.505 5.247 1.00 88.62 108 ASN A N 1
ATOM 866 C CA . ASN A 1 108 ? 17.413 -2.874 5.388 1.00 88.62 108 ASN A CA 1
ATOM 867 C C . ASN A 1 108 ? 17.621 -4.378 5.198 1.00 88.62 108 ASN A C 1
ATOM 869 O O . ASN A 1 108 ? 18.483 -4.767 4.418 1.00 88.62 108 ASN A O 1
ATOM 873 N N . ALA A 1 109 ? 16.778 -5.211 5.814 1.00 85.75 109 ALA A N 1
ATOM 874 C CA . ALA A 1 109 ? 16.828 -6.661 5.629 1.00 85.75 109 ALA A CA 1
ATOM 875 C C . ALA A 1 109 ? 16.653 -7.056 4.153 1.00 85.75 109 ALA A C 1
ATOM 877 O O . ALA A 1 109 ? 17.338 -7.940 3.652 1.00 85.75 109 ALA A O 1
ATOM 878 N N . LEU A 1 110 ? 15.769 -6.362 3.429 1.00 83.25 110 LEU A N 1
ATOM 879 C CA . LEU A 1 110 ? 15.604 -6.581 1.994 1.00 83.25 110 LEU A CA 1
ATOM 880 C C . LEU A 1 110 ? 16.837 -6.164 1.191 1.00 83.25 110 LEU A C 1
ATOM 882 O O . LEU A 1 110 ? 17.163 -6.834 0.223 1.00 83.25 110 LEU A O 1
ATOM 886 N N . LEU A 1 111 ? 17.503 -5.069 1.558 1.00 84.44 111 LEU A N 1
ATOM 887 C CA . LEU A 1 111 ? 18.708 -4.597 0.871 1.00 84.44 111 LEU A CA 1
ATOM 888 C C . LEU A 1 111 ? 19.926 -5.489 1.131 1.00 84.44 111 LEU A C 1
ATOM 890 O O . LEU A 1 111 ? 20.790 -5.580 0.267 1.00 84.44 111 LEU A O 1
ATOM 894 N N . GLU A 1 112 ? 20.002 -6.132 2.295 1.00 83.31 112 GLU A N 1
ATOM 895 C CA . GLU A 1 112 ? 21.049 -7.111 2.609 1.00 83.31 112 GLU A CA 1
ATOM 896 C C . GLU A 1 112 ? 20.931 -8.379 1.751 1.00 83.31 112 GLU A C 1
ATOM 898 O O . GLU A 1 112 ? 21.951 -8.936 1.349 1.00 83.31 112 GLU A O 1
ATOM 903 N N . ASP A 1 113 ? 19.701 -8.783 1.425 1.00 74.50 113 ASP A N 1
ATOM 904 C CA . ASP A 1 113 ? 19.393 -9.945 0.579 1.00 74.50 113 ASP A CA 1
ATOM 905 C C . ASP A 1 113 ? 19.523 -9.660 -0.930 1.00 74.50 113 ASP A C 1
ATOM 907 O O . ASP A 1 113 ? 19.472 -10.578 -1.750 1.00 74.50 113 ASP A O 1
ATOM 911 N N . GLN A 1 114 ? 19.664 -8.393 -1.328 1.00 71.06 114 GLN A N 1
ATOM 912 C CA . GLN A 1 114 ? 19.893 -8.009 -2.721 1.00 71.06 114 GLN A CA 1
ATOM 913 C C . GLN A 1 114 ? 21.396 -7.874 -2.990 1.00 71.06 114 GLN A C 1
ATOM 915 O O . GLN A 1 114 ? 22.135 -7.281 -2.202 1.00 71.06 114 GLN A O 1
ATOM 920 N N . GLU A 1 115 ? 21.867 -8.373 -4.139 1.00 60.94 115 GLU A N 1
ATOM 921 C CA . GLU A 1 115 ? 23.223 -8.050 -4.585 1.00 60.94 115 GLU A CA 1
ATOM 922 C C . GLU A 1 115 ? 23.372 -6.528 -4.677 1.00 60.94 115 GLU A C 1
ATOM 924 O O . GLU A 1 115 ? 22.540 -5.834 -5.267 1.00 60.94 115 GLU A O 1
ATOM 929 N N . LYS A 1 116 ? 24.439 -5.999 -4.066 1.00 57.81 116 LYS A N 1
ATOM 930 C CA . LYS A 1 116 ? 24.715 -4.561 -4.062 1.00 57.81 116 LYS A CA 1
ATOM 931 C C . LYS A 1 116 ? 24.722 -4.064 -5.508 1.00 57.81 116 LYS A C 1
ATOM 933 O O . LYS A 1 116 ? 25.574 -4.515 -6.280 1.00 57.81 116 LYS A O 1
ATOM 938 N N . PRO A 1 117 ? 23.841 -3.121 -5.879 1.00 54.84 117 PRO A N 1
ATOM 939 C CA . PRO A 1 117 ? 23.851 -2.579 -7.221 1.00 54.84 117 PRO A CA 1
ATOM 940 C C . PRO A 1 117 ? 25.227 -1.969 -7.475 1.00 54.84 117 PRO A C 1
ATOM 942 O O . PRO A 1 117 ? 25.709 -1.146 -6.690 1.00 54.84 117 PRO A O 1
ATOM 945 N N . ASN A 1 118 ? 25.878 -2.370 -8.565 1.00 51.59 118 ASN A N 1
ATOM 946 C CA . ASN A 1 118 ? 27.071 -1.685 -9.035 1.00 51.59 118 ASN A CA 1
ATOM 947 C C . ASN A 1 118 ? 26.612 -0.337 -9.597 1.00 51.59 118 ASN A C 1
ATOM 949 O O . ASN A 1 118 ? 26.304 -0.215 -10.783 1.00 51.59 118 ASN A O 1
ATOM 953 N N . PHE A 1 119 ? 26.475 0.659 -8.721 1.00 53.53 119 PHE A N 1
ATOM 954 C CA . PHE A 1 119 ? 26.187 2.023 -9.128 1.00 53.53 119 PHE A CA 1
ATOM 955 C C . PHE A 1 119 ? 27.397 2.531 -9.914 1.00 53.53 119 PHE A C 1
ATOM 957 O O . PHE A 1 119 ? 28.351 3.081 -9.361 1.00 53.53 119 PHE A O 1
ATOM 964 N N . GLY A 1 120 ? 27.366 2.308 -11.231 1.00 54.34 120 GLY A N 1
ATOM 965 C CA . GLY A 1 120 ? 28.211 3.014 -12.178 1.00 54.34 120 GLY A CA 1
ATOM 966 C C . GLY A 1 120 ? 28.158 4.505 -11.857 1.00 54.34 120 GLY A C 1
ATOM 967 O O . GLY A 1 120 ? 27.102 5.019 -11.490 1.00 54.34 120 GLY A O 1
ATOM 968 N N . LYS A 1 121 ? 29.335 5.143 -11.908 1.00 43.06 121 LYS A N 1
ATOM 969 C CA . LYS A 1 121 ? 29.641 6.482 -11.381 1.00 43.06 121 LYS A CA 1
ATOM 970 C C . LYS A 1 121 ? 28.430 7.431 -11.347 1.00 43.06 121 LYS A C 1
ATOM 972 O O . LYS A 1 121 ? 27.761 7.573 -12.372 1.00 43.06 121 LYS A O 1
ATOM 977 N N . PRO A 1 122 ? 28.200 8.136 -10.224 1.00 49.34 122 PRO A N 1
ATOM 978 C CA . PRO A 1 122 ? 27.066 9.037 -10.083 1.00 49.34 122 PRO A CA 1
ATOM 979 C C . PRO A 1 122 ? 27.013 10.031 -11.247 1.00 49.34 122 PRO A C 1
ATOM 981 O O . PRO A 1 122 ? 27.919 10.843 -11.430 1.00 49.34 122 PRO A O 1
ATOM 984 N N . CYS A 1 123 ? 25.938 9.964 -12.031 1.00 51.06 123 CYS A N 1
ATOM 985 C CA . CYS A 1 123 ? 25.595 10.976 -13.023 1.00 51.06 123 CYS A CA 1
ATOM 986 C C . CYS A 1 123 ? 24.973 12.185 -12.312 1.00 51.06 123 CYS A C 1
ATOM 988 O O . CYS A 1 123 ? 23.798 12.483 -12.494 1.00 51.06 123 CYS A O 1
ATOM 990 N N . PHE A 1 124 ? 25.757 12.869 -11.483 1.00 46.16 124 PHE A N 1
ATOM 991 C CA . PHE A 1 124 ? 25.469 14.252 -11.121 1.00 46.16 124 PHE A CA 1
ATOM 992 C C . PHE A 1 124 ? 26.358 15.123 -12.012 1.00 46.16 124 PHE A C 1
ATOM 994 O O . PHE A 1 124 ? 27.582 15.100 -11.884 1.00 46.16 124 PHE A O 1
ATOM 1001 N N . LYS A 1 125 ? 25.733 15.791 -12.986 1.00 42.28 125 LYS A N 1
ATOM 1002 C CA . LYS A 1 125 ? 26.323 16.931 -13.694 1.00 42.28 125 LYS A CA 1
ATOM 1003 C C . LYS A 1 125 ? 26.089 18.193 -12.882 1.00 42.28 125 LYS A C 1
ATOM 1005 O O . LYS A 1 125 ? 24.977 18.302 -12.320 1.00 42.28 125 LYS A O 1
#

Secondary structure (DSSP, 8-state):
-----HHHHHHHHHHHHH--SSP-TTT-EEHHHH--SHHHHTTTGGG--HHHHHHHHHH--EEETTTEEE-TT-EE------TT----STT-SSHHHHHTTHHHHHHHHHHHSSPPP---S----

pLDDT: mean 79.32, std 12.89, range [42.28, 93.88]

Radius of gyration: 17.28 Å; chains: 1; bounding box: 50×32×44 Å

Foldseek 3Di:
DPPDDPVVVVVQVVLVVLDDDDFDPVAWFFPLVQDDDPVSVVVVVVPDDPVRLVVQQLVPWDADLVPGIHGRRDTDGDHDDDQADQDPDPDDRTSCVVCPCVSVVVVVVSCVVDDDPPPDPDPDD

Sequence (125 aa):
MMQVSQKIAELNVERFKSWKLPFSPGNARQALLAFKGDVYTGLDTDTLSEDNFDYVQSHLRILSGLYGLLRPLDLIQPYRLEMGLKLSSNKTNTLYQFWGEKITDGLNALLEDQEKPNFGKPCFK